Protein AF-A0A5R2N3M7-F1 (afdb_monomer_lite)

Sequence (168 aa):
PLAHADWAPDVARQVTGTYDGNRLTLKDVRAFEWRSDTDFTERWTTRTYDLSSIQTVDLFMSYWSGTKIAHVIMSFGFAGGDYLAWSIEVRRRRGGEFSPIADLFKSNPLVIIAADERDVVGVRSNVRGEDVQIYRLKASPDAARTLLLEYLSDANALSAAPTFYNSI

Secondary structure (DSSP, 8-state):
-GGGS-B-GGGS---EEEEETTEEEEEEEE--EESSSS-EE--EEEEEEEGGGEEEEEEEEEESSSTT-EEEEEEEEETTS-EEEEEEEE-PBTTPPP-HHHHHSS-PBEEEEEEEHHHHTHIIIIIS--EEEEEEE---HHHHHHHHHHHHHHHHHHHHS--B----

Structure (mmCIF, N/CA/C/O backbone):
data_AF-A0A5R2N3M7-F1
#
_entry.id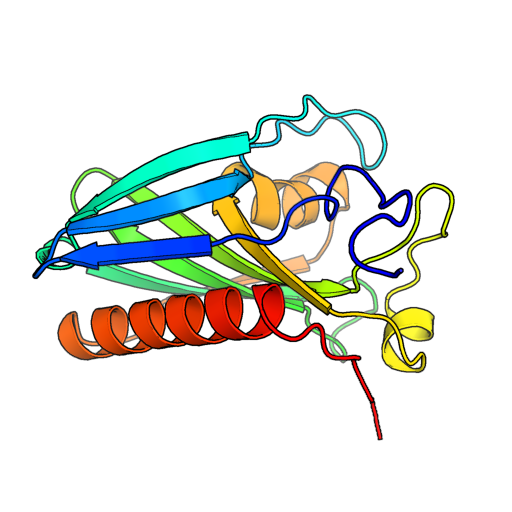   AF-A0A5R2N3M7-F1
#
loop_
_atom_site.group_PDB
_atom_site.id
_atom_site.type_symbol
_atom_site.label_atom_id
_atom_site.label_alt_id
_atom_site.label_comp_id
_atom_site.label_asym_id
_atom_site.label_entity_id
_atom_site.label_seq_id
_atom_site.pdbx_PDB_ins_code
_atom_site.Cartn_x
_atom_site.Cartn_y
_atom_site.Cartn_z
_atom_site.occupancy
_atom_site.B_iso_or_equiv
_atom_site.auth_seq_id
_atom_site.auth_comp_id
_atom_site.auth_asym_id
_atom_site.auth_atom_id
_atom_site.pdbx_PDB_model_num
ATOM 1 N N . PRO A 1 1 ? 7.543 15.360 -18.114 1.00 54.28 1 PRO A N 1
ATOM 2 C CA . PRO A 1 1 ? 7.227 15.418 -16.661 1.00 54.28 1 PRO A CA 1
ATOM 3 C C . PRO A 1 1 ? 7.266 14.012 -16.047 1.00 54.28 1 PRO A C 1
ATOM 5 O O . PRO A 1 1 ? 6.819 13.084 -16.714 1.00 54.28 1 PRO A O 1
ATOM 8 N N . LEU A 1 2 ? 7.787 13.836 -14.823 1.00 61.72 2 LEU A N 1
ATOM 9 C CA . LEU A 1 2 ? 7.861 12.516 -14.160 1.00 61.72 2 LEU A CA 1
ATOM 10 C C . LEU A 1 2 ? 6.481 11.851 -14.007 1.00 61.72 2 LEU A C 1
ATOM 12 O O . LEU A 1 2 ? 6.374 10.634 -14.107 1.00 61.72 2 LEU A O 1
ATOM 16 N N . ALA A 1 3 ? 5.415 12.645 -13.887 1.00 60.78 3 ALA A N 1
ATOM 17 C CA . ALA A 1 3 ? 4.034 12.159 -13.860 1.00 60.78 3 ALA A CA 1
ATOM 18 C C . ALA A 1 3 ? 3.621 11.332 -15.102 1.00 60.78 3 ALA A C 1
ATOM 20 O O . ALA A 1 3 ? 2.670 10.563 -15.023 1.00 60.78 3 ALA A O 1
ATOM 21 N N . HIS A 1 4 ? 4.341 11.459 -16.225 1.00 65.00 4 HIS A N 1
ATOM 22 C CA . HIS A 1 4 ? 4.057 10.767 -17.492 1.00 65.00 4 HIS A CA 1
ATOM 23 C C . HIS A 1 4 ? 5.249 9.950 -18.012 1.00 65.00 4 HIS A C 1
ATOM 25 O O . HIS A 1 4 ? 5.334 9.682 -19.209 1.00 65.00 4 HIS A O 1
ATOM 31 N N . ALA A 1 5 ? 6.219 9.616 -17.155 1.00 75.75 5 ALA A N 1
ATOM 32 C CA . ALA A 1 5 ? 7.301 8.731 -17.569 1.00 75.75 5 ALA A CA 1
ATOM 33 C C . ALA A 1 5 ? 6.770 7.307 -17.809 1.00 75.75 5 ALA A C 1
ATOM 35 O O . ALA A 1 5 ? 5.792 6.886 -17.192 1.00 75.75 5 ALA A O 1
ATOM 36 N N . ASP A 1 6 ? 7.431 6.564 -18.699 1.00 87.50 6 ASP A N 1
ATOM 37 C CA . ASP A 1 6 ? 7.139 5.147 -18.912 1.00 87.50 6 ASP A CA 1
ATOM 38 C C . ASP A 1 6 ? 7.698 4.342 -17.733 1.00 87.50 6 ASP A C 1
ATOM 40 O O . ASP A 1 6 ? 8.881 4.002 -17.685 1.00 87.50 6 ASP A O 1
ATOM 44 N N . TRP A 1 7 ? 6.865 4.154 -16.713 1.00 90.69 7 TRP A N 1
ATOM 45 C CA . TRP A 1 7 ? 7.200 3.431 -15.490 1.00 90.69 7 TRP A CA 1
ATOM 46 C C . TRP A 1 7 ? 7.122 1.916 -15.696 1.00 90.69 7 TRP A C 1
ATOM 48 O O . TRP A 1 7 ? 6.346 1.425 -16.521 1.00 90.69 7 TRP A O 1
ATOM 58 N N . ALA A 1 8 ? 7.915 1.160 -14.932 1.00 91.56 8 ALA A N 1
ATOM 59 C CA . ALA A 1 8 ? 7.771 -0.291 -14.909 1.00 91.56 8 ALA A CA 1
ATOM 60 C C . ALA A 1 8 ? 6.373 -0.673 -14.377 1.00 91.56 8 ALA A C 1
ATOM 62 O O . ALA A 1 8 ? 5.877 0.004 -13.470 1.00 91.56 8 ALA A O 1
ATOM 63 N N . PRO A 1 9 ? 5.717 -1.714 -14.930 1.00 93.69 9 PRO A N 1
ATOM 64 C CA . PRO A 1 9 ? 4.300 -1.977 -14.661 1.00 93.69 9 PRO A CA 1
ATOM 65 C C . PRO A 1 9 ? 3.953 -2.150 -13.179 1.00 93.69 9 PRO A C 1
ATOM 67 O O . PRO A 1 9 ? 2.929 -1.657 -12.727 1.00 93.69 9 PRO A O 1
ATOM 70 N N . ASP A 1 10 ? 4.827 -2.786 -12.406 1.00 92.75 10 ASP A N 1
ATOM 71 C CA . ASP A 1 10 ? 4.673 -3.093 -10.979 1.00 92.75 10 ASP A CA 1
ATOM 72 C C . ASP A 1 10 ? 4.749 -1.873 -10.050 1.00 92.75 10 ASP A C 1
ATOM 74 O O . ASP A 1 10 ? 4.290 -1.937 -8.908 1.00 92.75 10 ASP A O 1
ATOM 78 N N . VAL A 1 11 ? 5.278 -0.755 -10.548 1.00 93.38 11 VAL A N 1
ATOM 79 C CA . VAL A 1 11 ? 5.384 0.536 -9.847 1.00 93.38 11 VAL A CA 1
ATOM 80 C C . VAL A 1 11 ? 4.783 1.684 -10.671 1.00 93.38 11 VAL A C 1
ATOM 82 O O . VAL A 1 11 ? 5.079 2.865 -10.462 1.00 93.38 11 VAL A O 1
ATOM 85 N N . ALA A 1 12 ? 3.938 1.352 -11.651 1.00 93.62 12 ALA A N 1
ATOM 86 C CA . ALA A 1 12 ? 3.425 2.328 -12.604 1.00 93.62 12 ALA A CA 1
ATOM 87 C C . ALA A 1 12 ? 2.419 3.295 -11.980 1.00 93.62 12 ALA A C 1
ATOM 89 O O . ALA A 1 12 ? 2.331 4.447 -12.417 1.00 93.62 12 ALA A O 1
ATOM 90 N N . ARG A 1 13 ? 1.687 2.857 -10.950 1.00 95.00 13 ARG A N 1
ATOM 91 C CA . ARG A 1 13 ? 0.594 3.617 -10.341 1.00 95.00 13 ARG A CA 1
ATOM 92 C C . ARG A 1 13 ? 0.870 3.915 -8.875 1.00 95.00 13 ARG A C 1
ATOM 94 O O . ARG A 1 13 ? 1.311 3.050 -8.130 1.00 95.00 13 ARG A O 1
ATOM 101 N N . GLN A 1 14 ? 0.608 5.162 -8.501 1.00 95.19 14 GLN A N 1
ATOM 102 C CA . GLN A 1 14 ? 0.647 5.646 -7.128 1.00 95.19 14 GLN A CA 1
ATOM 103 C C . GLN A 1 14 ? -0.739 5.437 -6.522 1.00 95.19 14 GLN A C 1
ATOM 105 O O . GLN A 1 14 ? -1.717 5.917 -7.097 1.00 95.19 14 GLN A O 1
ATOM 110 N N . VAL A 1 15 ? -0.831 4.753 -5.379 1.00 98.06 15 VAL A N 1
ATOM 111 C CA . VAL A 1 15 ? -2.115 4.632 -4.677 1.00 98.06 15 VAL A CA 1
ATOM 112 C C . VAL A 1 15 ? -2.589 6.018 -4.237 1.00 98.06 15 VAL A C 1
ATOM 114 O O . VAL A 1 15 ? -1.795 6.848 -3.788 1.00 98.06 15 VAL A O 1
ATOM 117 N N . THR A 1 16 ? -3.890 6.263 -4.364 1.00 98.31 16 THR A N 1
ATOM 118 C CA . THR A 1 16 ? -4.570 7.435 -3.797 1.00 98.31 16 THR A CA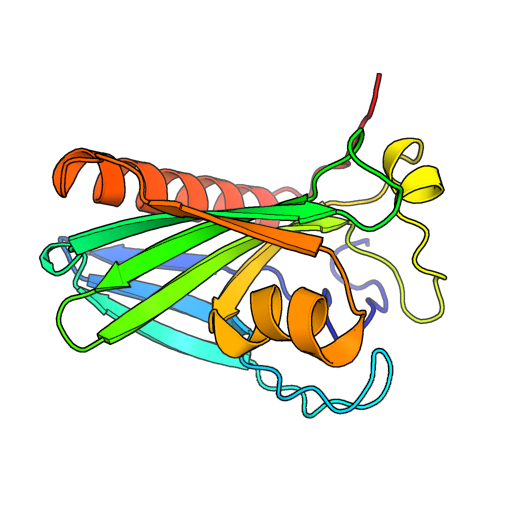 1
ATOM 119 C C . THR A 1 16 ? -5.871 7.000 -3.146 1.00 98.31 16 THR A C 1
ATOM 121 O O . THR A 1 16 ? -6.371 5.902 -3.400 1.00 98.31 16 THR A O 1
ATOM 124 N N . GLY A 1 17 ? -6.463 7.847 -2.316 1.00 98.25 17 GLY A N 1
ATOM 125 C CA . GLY A 1 17 ? -7.744 7.510 -1.718 1.00 98.25 17 GLY A CA 1
ATOM 126 C C . GLY A 1 17 ? -8.376 8.627 -0.916 1.00 98.25 17 GLY A C 1
ATOM 127 O O . GLY A 1 17 ? -7.830 9.718 -0.765 1.00 98.25 17 GLY A O 1
ATOM 128 N N . THR A 1 18 ? -9.544 8.323 -0.376 1.00 98.50 18 THR A N 1
ATOM 129 C CA . THR A 1 18 ? -10.285 9.187 0.539 1.00 98.50 18 THR A CA 1
ATOM 130 C C . THR A 1 18 ? -10.840 8.350 1.676 1.00 98.50 18 THR A C 1
ATOM 132 O O . THR A 1 18 ? -10.993 7.134 1.554 1.00 98.50 18 THR A O 1
ATOM 135 N N . TYR A 1 19 ? -11.174 8.997 2.785 1.00 98.00 19 TYR A N 1
ATOM 136 C CA . TYR A 1 19 ? -11.954 8.364 3.833 1.00 98.00 19 TYR A CA 1
ATOM 137 C C . TYR A 1 19 ? -13.076 9.295 4.287 1.00 98.00 19 TYR A C 1
ATOM 139 O O . TYR A 1 19 ? -12.915 10.514 4.285 1.00 98.00 19 TYR A O 1
ATOM 147 N N . ASP A 1 20 ? -14.209 8.703 4.649 1.00 97.38 20 ASP A N 1
ATOM 148 C CA . ASP A 1 20 ? -15.345 9.386 5.267 1.00 97.38 20 ASP A CA 1
ATOM 149 C C . ASP A 1 20 ? -15.787 8.579 6.493 1.00 97.38 20 ASP A C 1
ATOM 151 O O . ASP A 1 20 ? -16.204 7.420 6.386 1.00 97.38 20 ASP A O 1
ATOM 155 N N . GLY A 1 21 ? -15.585 9.150 7.682 1.00 96.06 21 GLY A N 1
ATOM 156 C CA . GLY A 1 21 ? -15.736 8.444 8.952 1.00 96.06 21 GLY A CA 1
ATOM 157 C C . GLY A 1 21 ? -14.849 7.195 9.030 1.00 96.06 21 GLY A C 1
ATOM 158 O O . GLY A 1 21 ? -13.624 7.288 9.140 1.00 96.06 21 GLY A O 1
ATOM 159 N N . ASN A 1 22 ? -15.476 6.017 8.987 1.00 96.94 22 ASN A N 1
ATOM 160 C CA . ASN A 1 22 ? -14.784 4.723 9.000 1.00 96.94 22 ASN A CA 1
ATOM 161 C C . ASN A 1 22 ? -14.639 4.095 7.608 1.00 96.94 22 ASN A C 1
ATOM 163 O O . ASN A 1 22 ? -14.042 3.034 7.485 1.00 96.94 22 ASN A O 1
ATOM 167 N N . ARG A 1 23 ? -15.159 4.712 6.546 1.00 98.38 23 ARG A N 1
ATOM 168 C CA . ARG A 1 23 ? -15.102 4.145 5.198 1.00 98.38 23 ARG A CA 1
ATOM 169 C C . ARG A 1 23 ? -13.877 4.670 4.457 1.00 98.38 23 ARG A C 1
ATOM 171 O O . ARG A 1 23 ? -13.904 5.789 3.954 1.00 98.38 23 ARG A O 1
ATOM 178 N N . LEU A 1 24 ? -12.832 3.855 4.349 1.00 98.62 24 LEU A N 1
ATOM 179 C CA . LEU A 1 24 ? -11.646 4.127 3.534 1.00 98.62 24 LEU A CA 1
ATOM 180 C C . LEU A 1 24 ? -11.875 3.618 2.110 1.00 98.62 24 LEU A C 1
ATOM 182 O O . LEU A 1 24 ? -12.204 2.452 1.941 1.00 98.62 24 LEU A O 1
ATOM 186 N N . THR A 1 25 ? -11.669 4.442 1.084 1.00 98.75 25 THR A N 1
ATOM 187 C CA . THR A 1 25 ? -11.691 4.012 -0.323 1.00 98.75 25 THR A CA 1
ATOM 188 C C . THR A 1 25 ? -10.369 4.340 -0.998 1.00 98.75 25 THR A C 1
ATOM 190 O O . THR A 1 25 ? -9.969 5.500 -1.065 1.00 98.75 25 THR A O 1
ATOM 193 N N . LEU A 1 26 ? -9.714 3.312 -1.528 1.00 98.81 26 LEU A N 1
ATOM 194 C CA . LEU A 1 26 ? -8.434 3.400 -2.221 1.00 98.81 26 LEU A CA 1
ATOM 195 C C . LEU A 1 26 ? -8.616 3.126 -3.711 1.00 98.81 26 LEU A C 1
ATOM 197 O O . LEU A 1 26 ? -9.379 2.241 -4.104 1.00 98.81 26 LEU A O 1
ATOM 201 N N . LYS A 1 27 ? -7.885 3.865 -4.539 1.00 98.69 27 LYS A N 1
ATOM 202 C CA . LYS A 1 27 ? -7.733 3.653 -5.978 1.00 98.69 27 LYS A CA 1
ATOM 203 C C . LYS A 1 27 ? -6.318 3.181 -6.269 1.00 98.69 27 LYS A C 1
ATOM 205 O O . LYS A 1 27 ? -5.385 3.564 -5.573 1.00 98.69 27 LYS A O 1
ATOM 210 N N . ASP A 1 28 ? -6.196 2.368 -7.314 1.00 98.38 28 ASP A N 1
ATOM 211 C CA . ASP A 1 28 ? -4.931 1.763 -7.732 1.00 98.38 28 ASP A CA 1
ATOM 212 C C . ASP A 1 28 ? -4.305 0.877 -6.640 1.00 98.38 28 ASP A C 1
ATOM 214 O O . ASP A 1 28 ? -3.096 0.874 -6.429 1.00 98.38 28 ASP A O 1
ATOM 218 N N . VAL A 1 29 ? -5.140 0.073 -5.971 1.00 98.69 29 VAL A N 1
ATOM 219 C CA . VAL A 1 29 ? -4.670 -1.028 -5.120 1.00 98.69 29 VAL A CA 1
ATOM 220 C C . VAL A 1 29 ? -4.170 -2.157 -6.017 1.00 98.69 29 VAL A C 1
ATOM 222 O O . VAL A 1 29 ? -4.935 -2.676 -6.844 1.00 98.69 29 VAL A O 1
ATOM 225 N N . ARG A 1 30 ? -2.899 -2.527 -5.857 1.00 98.56 30 ARG A N 1
ATOM 226 C CA . ARG A 1 30 ? -2.228 -3.563 -6.646 1.00 98.56 30 ARG A CA 1
ATOM 227 C C . ARG A 1 30 ? -2.683 -4.959 -6.215 1.00 98.56 30 ARG A C 1
ATOM 229 O O . ARG A 1 30 ? -2.794 -5.255 -5.030 1.00 98.56 30 ARG A O 1
ATOM 236 N N . ALA A 1 31 ? -3.006 -5.802 -7.182 1.00 98.00 31 ALA A N 1
ATOM 237 C CA . ALA A 1 31 ? -3.471 -7.167 -6.949 1.00 98.00 31 ALA A CA 1
ATOM 238 C C . ALA A 1 31 ? -2.869 -8.120 -7.988 1.00 98.00 31 ALA A C 1
ATOM 240 O O . ALA A 1 31 ? -3.587 -8.873 -8.649 1.00 98.00 31 ALA A O 1
ATOM 241 N N . PHE A 1 32 ? -1.561 -7.995 -8.216 1.00 97.94 32 PHE A N 1
ATOM 242 C CA . PHE A 1 32 ? -0.869 -8.719 -9.276 1.00 97.94 32 PHE A CA 1
ATOM 243 C C . PHE A 1 32 ? -0.739 -10.200 -8.929 1.00 97.94 32 PHE A C 1
ATOM 245 O O . PHE A 1 32 ? -0.484 -10.578 -7.787 1.00 97.94 32 PHE A O 1
ATOM 252 N N . GLU A 1 33 ? -0.879 -11.039 -9.950 1.00 97.81 33 GLU A N 1
ATOM 253 C CA . GLU A 1 33 ? -0.658 -12.480 -9.846 1.00 97.81 33 GLU A CA 1
ATOM 254 C C . GLU A 1 33 ? 0.670 -12.820 -10.520 1.00 97.81 33 GLU A C 1
ATOM 256 O O . GLU A 1 33 ? 0.794 -12.719 -11.743 1.00 97.81 33 GLU A O 1
ATOM 261 N N . TRP A 1 34 ? 1.661 -13.201 -9.718 1.00 97.19 34 TRP A N 1
ATOM 262 C CA . TRP A 1 34 ? 3.037 -13.398 -10.165 1.00 97.19 34 TRP A CA 1
ATOM 263 C C . TRP A 1 34 ? 3.323 -14.851 -10.550 1.00 97.19 34 TRP A C 1
ATOM 265 O O . TRP A 1 34 ? 2.934 -15.781 -9.842 1.00 97.19 34 TRP A O 1
ATOM 275 N N . ARG A 1 35 ? 4.040 -15.039 -11.662 1.00 96.62 35 ARG A N 1
ATOM 276 C CA . ARG A 1 35 ? 4.609 -16.326 -12.105 1.00 96.62 35 ARG A CA 1
ATOM 277 C C . ARG A 1 35 ? 6.138 -16.273 -12.145 1.00 96.62 35 ARG A C 1
ATOM 279 O O . ARG A 1 35 ? 6.790 -17.269 -11.856 1.00 96.62 35 ARG A O 1
ATOM 286 N N . SER A 1 36 ? 6.700 -15.106 -12.456 1.00 94.00 36 SER A N 1
ATOM 287 C CA . SER A 1 36 ? 8.115 -14.753 -12.300 1.00 94.00 36 SER A CA 1
ATOM 288 C C . SER A 1 36 ? 8.248 -13.240 -12.068 1.00 94.00 36 SER A C 1
ATOM 290 O O . SER A 1 36 ? 7.253 -12.524 -12.129 1.00 94.00 36 SER A O 1
ATOM 292 N N . ASP A 1 37 ? 9.463 -12.724 -11.861 1.00 87.44 37 ASP A N 1
ATOM 293 C CA . ASP A 1 37 ? 9.703 -11.273 -11.739 1.00 87.44 37 ASP A CA 1
ATOM 294 C C . ASP A 1 37 ? 9.307 -10.457 -12.979 1.00 87.44 37 ASP A C 1
ATOM 296 O O . ASP A 1 37 ? 9.149 -9.236 -12.911 1.00 87.44 37 ASP A O 1
ATOM 300 N N . THR A 1 38 ? 9.167 -11.119 -14.126 1.00 89.75 38 THR A N 1
ATOM 301 C CA . THR A 1 38 ? 8.873 -10.483 -15.415 1.00 89.75 38 THR A CA 1
ATOM 302 C C . THR A 1 38 ? 7.603 -11.009 -16.077 1.00 89.75 38 THR A C 1
ATOM 304 O O . THR A 1 38 ? 7.161 -10.421 -17.062 1.00 89.75 38 THR A O 1
ATOM 307 N N . ASP A 1 39 ? 6.990 -12.063 -15.533 1.00 95.19 39 ASP A N 1
ATOM 308 C CA . ASP A 1 39 ? 5.717 -12.621 -15.984 1.00 95.19 39 ASP A CA 1
ATOM 309 C C . ASP A 1 39 ? 4.684 -12.584 -14.852 1.00 95.19 39 ASP A C 1
ATOM 311 O O . ASP A 1 39 ? 4.764 -13.316 -13.861 1.00 95.19 39 ASP A O 1
ATOM 315 N N . PHE A 1 40 ? 3.692 -11.715 -15.013 1.00 97.00 40 PHE A N 1
ATOM 316 C CA . PHE A 1 40 ? 2.621 -11.505 -14.050 1.00 97.00 40 PHE A CA 1
ATOM 317 C C . PHE A 1 40 ? 1.365 -10.980 -14.741 1.00 97.00 40 PHE A C 1
ATOM 319 O O . PHE A 1 40 ? 1.407 -10.413 -15.833 1.00 97.00 40 PHE A O 1
ATOM 326 N N . THR A 1 41 ? 0.215 -11.193 -14.111 1.00 98.06 41 THR A N 1
ATOM 327 C CA . THR A 1 41 ? -1.042 -10.572 -14.532 1.00 98.06 41 THR A CA 1
ATOM 328 C C . THR A 1 41 ? -1.201 -9.253 -13.789 1.00 98.06 41 THR A C 1
ATOM 330 O O . THR A 1 41 ? -1.416 -9.246 -12.578 1.00 98.06 41 THR A O 1
ATOM 333 N N . GLU A 1 42 ? -1.106 -8.138 -14.511 1.00 97.25 42 GLU A N 1
ATOM 334 C CA . GLU A 1 42 ? -1.357 -6.808 -13.954 1.00 97.25 42 GLU A CA 1
ATOM 335 C C . GLU A 1 42 ? -2.840 -6.645 -13.585 1.00 97.25 42 GLU A C 1
ATOM 337 O O . GLU A 1 42 ? -3.739 -6.856 -14.404 1.00 97.25 42 GLU A O 1
ATOM 342 N N . ARG A 1 43 ? -3.100 -6.237 -12.340 1.00 97.81 43 ARG A N 1
ATOM 343 C CA . ARG A 1 43 ? -4.438 -5.905 -11.850 1.00 97.81 43 ARG A CA 1
ATOM 344 C C . ARG A 1 43 ? -4.361 -4.755 -10.852 1.00 97.81 43 ARG A C 1
ATOM 346 O O . ARG A 1 43 ? -3.727 -4.865 -9.806 1.00 97.81 43 ARG A O 1
ATOM 353 N N . TRP A 1 44 ? -5.059 -3.672 -11.173 1.00 97.94 44 TRP A N 1
ATOM 354 C CA . TRP A 1 44 ? -5.228 -2.504 -10.313 1.00 97.94 44 TRP A CA 1
ATOM 355 C C . TRP A 1 44 ? -6.704 -2.339 -9.997 1.00 97.94 44 TRP A C 1
ATOM 357 O O . TRP A 1 44 ? -7.541 -2.379 -10.900 1.00 97.94 44 TRP A O 1
ATOM 367 N N . THR A 1 45 ? -7.033 -2.180 -8.722 1.00 97.75 45 THR A N 1
ATOM 368 C CA . THR A 1 45 ? -8.419 -2.206 -8.248 1.00 97.75 45 THR A CA 1
ATOM 369 C C . THR A 1 45 ? -8.744 -0.990 -7.396 1.00 97.75 45 THR A C 1
ATOM 371 O O . THR A 1 45 ? -7.876 -0.412 -6.743 1.00 97.75 45 THR A O 1
ATOM 374 N N . THR A 1 46 ? -10.015 -0.595 -7.401 1.00 98.44 46 THR A N 1
ATOM 375 C CA . THR A 1 46 ? -10.568 0.300 -6.384 1.00 98.44 46 THR A CA 1
ATOM 376 C C . THR A 1 46 ? -11.192 -0.557 -5.297 1.00 98.44 46 THR A C 1
ATOM 378 O O . THR A 1 46 ? -11.958 -1.470 -5.605 1.00 98.44 46 THR A O 1
ATOM 381 N N . ARG A 1 47 ? -10.859 -0.283 -4.036 1.00 97.75 47 ARG A N 1
ATOM 382 C CA . ARG A 1 47 ? -11.329 -1.066 -2.889 1.00 97.75 47 ARG A CA 1
ATOM 383 C C . ARG A 1 47 ? -11.787 -0.164 -1.763 1.00 97.75 47 ARG A C 1
ATOM 385 O O . ARG A 1 47 ? -11.249 0.928 -1.586 1.00 97.75 47 ARG A O 1
ATOM 392 N N . THR A 1 48 ? -12.754 -0.646 -0.996 1.00 98.12 48 THR A N 1
ATOM 393 C CA . THR A 1 48 ? -13.288 0.052 0.168 1.00 98.12 48 THR A CA 1
ATOM 394 C C . THR A 1 48 ? -13.152 -0.835 1.396 1.00 98.12 48 THR A C 1
ATOM 396 O O . THR A 1 48 ? -13.524 -2.002 1.347 1.00 98.12 48 THR A O 1
ATOM 399 N N . TYR A 1 49 ? -12.655 -0.259 2.485 1.00 98.06 49 TYR A N 1
ATOM 400 C CA . TYR A 1 49 ? -12.417 -0.924 3.759 1.00 98.06 49 TYR A CA 1
ATOM 401 C C . TYR A 1 49 ? -13.156 -0.193 4.881 1.00 98.06 49 TYR A C 1
ATOM 403 O O . TYR A 1 49 ? -13.266 1.038 4.863 1.00 98.06 49 TYR A O 1
ATOM 411 N N . ASP A 1 50 ? -13.641 -0.945 5.866 1.00 97.81 50 ASP A N 1
ATOM 412 C CA . ASP A 1 50 ? -14.163 -0.387 7.112 1.00 97.81 50 ASP A CA 1
ATOM 413 C C . ASP A 1 50 ? -13.036 -0.309 8.150 1.00 97.81 50 ASP A C 1
ATOM 415 O O . ASP A 1 50 ? -12.591 -1.319 8.691 1.00 97.81 50 ASP A O 1
ATOM 419 N N . LEU A 1 51 ? -12.580 0.903 8.449 1.00 98.25 51 LEU A N 1
ATOM 420 C CA . LEU A 1 51 ? -11.521 1.190 9.414 1.00 98.25 51 LEU A CA 1
ATOM 421 C C . LEU A 1 51 ? -11.853 0.719 10.835 1.00 98.25 51 LEU A C 1
ATOM 423 O O . LEU A 1 51 ? -10.936 0.464 11.609 1.00 98.25 51 LEU A O 1
ATOM 427 N N . SER A 1 52 ? -13.136 0.595 11.191 1.00 97.50 52 SER A N 1
ATOM 428 C CA . SER A 1 52 ? -13.533 0.064 12.503 1.00 97.50 52 SER A CA 1
ATOM 429 C C . SER A 1 52 ? -13.348 -1.448 12.619 1.00 97.50 52 SER A C 1
ATOM 431 O O . SER A 1 52 ? -13.360 -1.990 13.721 1.00 97.50 52 SER A O 1
ATOM 433 N N . SER A 1 53 ? -13.136 -2.123 11.487 1.00 97.75 53 SER A N 1
ATOM 434 C CA . SER A 1 53 ? -12.913 -3.562 11.427 1.00 97.75 53 SER A CA 1
ATOM 435 C C . SER A 1 53 ? -11.434 -3.955 11.445 1.00 97.75 53 SER A C 1
ATOM 437 O O . SER A 1 53 ? -11.140 -5.140 11.348 1.00 97.75 53 SER A O 1
ATOM 439 N N . ILE A 1 54 ? -10.495 -3.011 11.586 1.00 98.06 54 ILE A N 1
ATOM 440 C CA . ILE A 1 54 ? -9.062 -3.331 11.698 1.00 98.06 54 ILE A CA 1
ATOM 441 C C . ILE A 1 54 ? -8.806 -4.129 12.982 1.00 98.06 54 ILE A C 1
ATOM 443 O O . ILE A 1 54 ? -9.209 -3.723 14.072 1.00 98.06 54 ILE A O 1
ATOM 447 N N . GLN A 1 55 ? -8.108 -5.256 12.852 1.00 97.19 55 GLN A N 1
ATOM 448 C CA . GLN A 1 55 ? -7.812 -6.176 13.953 1.00 97.19 55 GLN A CA 1
ATOM 449 C C . GLN A 1 55 ? -6.317 -6.359 14.193 1.00 97.19 55 GLN A C 1
ATOM 451 O O . GLN A 1 55 ? -5.902 -6.490 15.344 1.00 97.19 55 GLN A O 1
ATOM 456 N N . THR A 1 56 ? -5.511 -6.387 13.131 1.00 97.94 56 THR A N 1
ATOM 457 C CA . THR A 1 56 ? -4.080 -6.687 13.234 1.00 97.94 56 THR A CA 1
ATOM 458 C C . THR A 1 56 ? -3.243 -5.736 12.402 1.00 97.94 56 THR A C 1
ATOM 460 O O . THR A 1 56 ? -3.702 -5.155 11.418 1.00 97.94 56 THR A O 1
ATOM 463 N N . VAL A 1 57 ? -1.986 -5.605 12.816 1.00 98.38 57 VAL A N 1
ATOM 464 C CA . VAL A 1 57 ? -0.936 -4.970 12.034 1.00 98.38 57 VAL A CA 1
ATOM 465 C C . VAL A 1 57 ? 0.257 -5.909 12.035 1.00 98.38 57 VAL A C 1
ATOM 467 O O . VAL A 1 57 ? 0.752 -6.282 13.101 1.00 98.38 57 VAL A O 1
ATOM 470 N N . ASP A 1 58 ? 0.712 -6.273 10.848 1.00 98.25 58 ASP A N 1
ATOM 471 C CA . ASP A 1 58 ? 1.837 -7.169 10.642 1.00 98.25 58 ASP A CA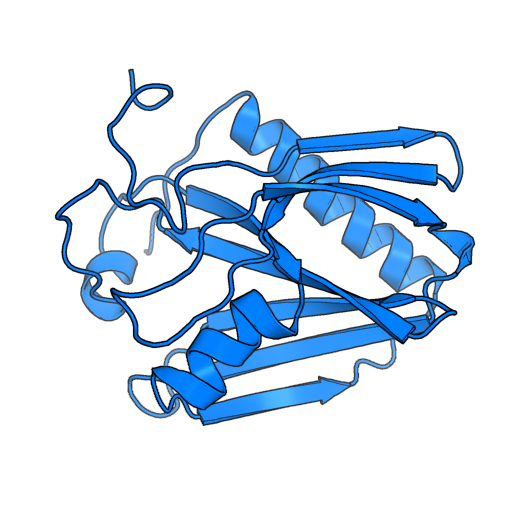 1
ATOM 472 C C . ASP A 1 58 ? 2.953 -6.425 9.909 1.00 98.25 58 ASP A C 1
ATOM 474 O O . ASP A 1 58 ? 2.736 -5.775 8.887 1.00 98.25 58 ASP A O 1
ATOM 478 N N . LEU A 1 59 ? 4.164 -6.515 10.450 1.00 97.44 59 LEU A N 1
ATOM 479 C CA . LEU A 1 59 ? 5.371 -5.983 9.839 1.00 97.44 59 LEU A CA 1
ATOM 480 C C . LEU A 1 59 ? 6.098 -7.120 9.129 1.00 97.44 59 LEU A C 1
ATOM 482 O O . LEU A 1 59 ? 6.547 -8.065 9.778 1.00 97.44 59 LEU A O 1
ATOM 486 N N . PHE A 1 60 ? 6.263 -7.008 7.818 1.00 96.69 60 PHE A N 1
ATOM 487 C CA . PHE A 1 60 ? 7.115 -7.902 7.050 1.00 96.69 60 PHE A CA 1
ATOM 488 C C . PHE A 1 60 ? 8.476 -7.255 6.818 1.00 96.69 60 PHE A C 1
ATOM 490 O O . PHE A 1 60 ? 8.569 -6.092 6.419 1.00 96.69 60 PHE A O 1
ATOM 497 N N . MET A 1 61 ? 9.530 -8.031 7.047 1.00 93.88 61 MET A N 1
ATOM 498 C CA . MET A 1 61 ? 10.906 -7.683 6.716 1.00 93.88 61 MET A CA 1
ATOM 499 C C . MET A 1 61 ? 11.410 -8.670 5.673 1.00 93.88 61 MET A C 1
ATOM 501 O O . MET A 1 61 ? 11.519 -9.861 5.958 1.00 93.88 61 MET A O 1
ATOM 505 N N . SER A 1 62 ? 11.686 -8.170 4.472 1.00 90.75 62 SER A N 1
ATOM 506 C CA . SER A 1 62 ? 12.180 -8.975 3.358 1.00 90.75 62 SER A CA 1
ATOM 507 C C . SER A 1 62 ? 13.667 -8.747 3.136 1.00 90.75 62 SER A C 1
ATOM 509 O O . SER A 1 62 ? 14.083 -7.598 2.980 1.00 90.75 62 SER A O 1
ATOM 511 N N . TYR A 1 63 ? 14.462 -9.813 3.108 1.00 88.19 63 TYR A N 1
ATOM 512 C CA . TYR A 1 63 ? 15.916 -9.759 2.959 1.00 88.19 63 TYR A CA 1
ATOM 513 C C . TYR A 1 63 ? 16.362 -10.448 1.662 1.00 88.19 63 TYR A C 1
ATOM 515 O O . TYR A 1 63 ? 16.120 -11.637 1.458 1.00 88.19 63 TYR A O 1
ATOM 523 N N . TRP A 1 64 ? 17.082 -9.715 0.805 1.00 76.44 64 TRP A N 1
ATOM 524 C CA . TRP A 1 64 ? 17.604 -10.214 -0.485 1.00 76.44 64 TRP A CA 1
ATOM 525 C C . TRP A 1 64 ? 19.136 -10.131 -0.612 1.00 76.44 64 TRP A C 1
ATOM 527 O O . TRP A 1 64 ? 19.707 -10.658 -1.561 1.00 76.44 64 TRP A O 1
ATOM 537 N N . SER A 1 65 ? 19.827 -9.450 0.310 1.00 68.88 65 SER A N 1
ATOM 538 C CA . SER A 1 65 ? 21.289 -9.261 0.275 1.00 68.88 65 SER A CA 1
ATOM 539 C C . SER A 1 65 ? 21.914 -9.504 1.654 1.00 68.88 65 SER A C 1
ATOM 541 O O . SER A 1 65 ? 22.666 -8.677 2.183 1.00 68.88 65 SER A O 1
ATOM 543 N N . GLY A 1 66 ? 21.576 -10.646 2.259 1.00 62.31 66 GLY A N 1
ATOM 544 C CA . GLY A 1 66 ? 21.914 -10.962 3.648 1.00 62.31 66 GLY A CA 1
ATOM 545 C C . GLY A 1 66 ? 21.083 -10.151 4.651 1.00 62.31 66 GLY A C 1
ATOM 546 O O . GLY A 1 66 ? 20.076 -9.551 4.297 1.00 62.31 66 GLY A O 1
ATOM 547 N N . THR A 1 67 ? 21.506 -10.106 5.915 1.00 59.56 67 THR A N 1
ATOM 548 C CA . THR A 1 67 ? 20.691 -9.578 7.032 1.00 59.56 67 THR A CA 1
ATOM 549 C C . THR A 1 67 ? 20.720 -8.055 7.214 1.00 59.56 67 THR A C 1
ATOM 551 O O . THR A 1 67 ? 20.118 -7.543 8.153 1.00 59.56 67 THR A O 1
ATOM 554 N N . LYS A 1 68 ? 21.454 -7.304 6.380 1.00 55.75 68 LYS A N 1
ATOM 555 C CA . LYS A 1 68 ? 21.757 -5.881 6.649 1.00 55.75 68 LYS A CA 1
ATOM 556 C C . LYS A 1 68 ? 20.794 -4.878 6.018 1.00 55.75 68 LYS A C 1
ATOM 558 O O . LYS A 1 68 ? 20.779 -3.730 6.446 1.00 55.75 68 LYS A O 1
ATOM 563 N N . ILE A 1 69 ? 20.033 -5.280 5.005 1.00 62.56 69 ILE A N 1
ATOM 564 C CA . ILE A 1 69 ? 19.075 -4.408 4.323 1.00 62.56 69 ILE A CA 1
ATOM 565 C C . ILE A 1 69 ? 17.760 -5.176 4.244 1.00 62.56 69 ILE A C 1
ATOM 567 O O . ILE A 1 69 ? 17.707 -6.231 3.614 1.00 62.56 69 ILE A O 1
ATOM 571 N N . ALA A 1 70 ? 16.737 -4.655 4.919 1.00 72.62 70 ALA A N 1
ATOM 572 C CA . ALA A 1 70 ? 15.397 -5.216 4.913 1.00 72.62 70 ALA A CA 1
ATOM 573 C C . ALA A 1 70 ? 14.437 -4.252 4.221 1.00 72.62 70 ALA A C 1
ATOM 575 O O . ALA A 1 70 ? 14.393 -3.066 4.550 1.00 72.62 70 ALA A O 1
ATOM 576 N N . HIS A 1 71 ? 13.644 -4.774 3.295 1.00 88.50 71 HIS A N 1
ATOM 577 C CA . HIS A 1 71 ? 12.533 -4.057 2.686 1.00 88.50 71 HIS A CA 1
ATOM 578 C C . HIS A 1 71 ? 11.321 -4.266 3.569 1.00 88.50 71 HIS A C 1
ATOM 580 O O . HIS A 1 71 ? 10.942 -5.404 3.859 1.00 88.50 71 HIS A O 1
ATOM 586 N N . VAL A 1 72 ? 10.752 -3.158 4.022 1.00 91.00 72 VAL A N 1
ATOM 587 C CA . VAL A 1 72 ? 9.697 -3.157 5.024 1.00 91.00 72 VAL A CA 1
ATOM 588 C C . VAL A 1 72 ? 8.338 -3.041 4.348 1.00 91.00 72 VAL A C 1
ATOM 590 O O . VAL A 1 72 ? 8.134 -2.173 3.502 1.00 91.00 72 VAL A O 1
ATOM 593 N N . ILE A 1 73 ? 7.402 -3.901 4.748 1.00 96.94 73 ILE A N 1
ATOM 594 C CA . ILE A 1 73 ? 6.005 -3.866 4.304 1.00 96.94 73 ILE A CA 1
ATOM 595 C C . ILE A 1 73 ? 5.118 -3.908 5.546 1.00 96.94 73 ILE A C 1
ATOM 597 O O . ILE A 1 73 ? 5.333 -4.731 6.436 1.00 96.94 73 ILE A O 1
ATOM 601 N N . MET A 1 74 ? 4.118 -3.033 5.602 1.00 98.06 74 MET A N 1
ATOM 602 C CA . MET A 1 7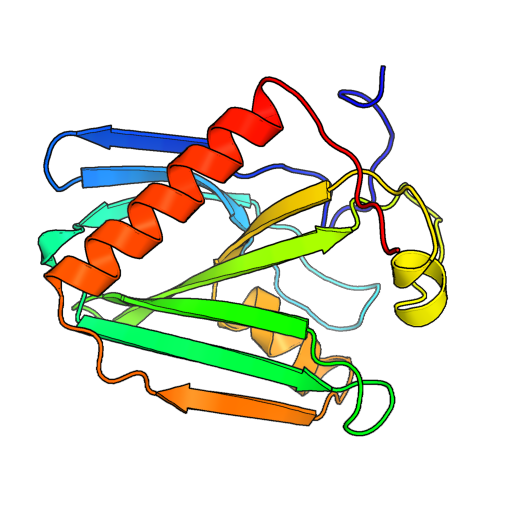4 ? 3.124 -3.014 6.675 1.00 98.06 74 MET A CA 1
ATOM 603 C C . MET A 1 74 ? 1.805 -3.587 6.167 1.00 98.06 74 MET A C 1
ATOM 605 O O . MET A 1 74 ? 1.281 -3.086 5.180 1.00 98.06 74 MET A O 1
ATOM 609 N N . SER A 1 75 ? 1.247 -4.600 6.822 1.00 98.56 75 SER A N 1
ATOM 610 C CA . SER A 1 75 ? -0.034 -5.208 6.450 1.00 98.56 75 SER A CA 1
ATOM 611 C C . SER A 1 75 ? -1.080 -4.983 7.532 1.00 98.56 75 SER A C 1
ATOM 613 O O . SER A 1 75 ? -0.815 -5.195 8.713 1.00 98.56 75 SER A O 1
ATOM 615 N N . PHE A 1 76 ? -2.267 -4.531 7.134 1.00 98.62 76 PHE A N 1
ATOM 616 C CA . PHE A 1 76 ? -3.398 -4.276 8.023 1.00 98.62 76 PHE A CA 1
ATOM 617 C C . PHE A 1 76 ? -4.462 -5.342 7.790 1.00 98.62 76 PHE A C 1
ATOM 619 O O . PHE A 1 76 ? -5.027 -5.418 6.697 1.00 98.62 76 PHE A O 1
ATOM 626 N N . GLY A 1 77 ? -4.728 -6.151 8.814 1.00 98.19 77 GLY A N 1
ATOM 627 C CA . GLY A 1 77 ? -5.755 -7.188 8.779 1.00 98.19 77 GLY A CA 1
ATOM 628 C C . GLY A 1 77 ? -7.104 -6.651 9.246 1.00 98.19 77 GLY A C 1
ATOM 629 O O . GLY A 1 77 ? -7.192 -6.005 10.295 1.00 98.19 77 GLY A O 1
ATOM 630 N N . PHE A 1 78 ? -8.157 -6.940 8.487 1.00 98.06 78 PHE A N 1
ATOM 631 C CA . PHE A 1 78 ? -9.535 -6.544 8.772 1.00 98.06 78 PHE A CA 1
ATOM 632 C C . PHE A 1 78 ? -10.392 -7.748 9.181 1.00 98.06 78 PHE A C 1
ATOM 634 O O . PHE A 1 78 ? -10.142 -8.894 8.791 1.00 98.06 78 PHE A O 1
ATOM 641 N N . ALA A 1 79 ? -11.457 -7.489 9.940 1.00 95.00 79 ALA A N 1
ATOM 642 C CA . ALA A 1 79 ? -12.470 -8.489 10.241 1.00 95.00 79 ALA A CA 1
ATOM 643 C C . ALA A 1 79 ? -13.101 -8.971 8.925 1.00 95.00 79 ALA A C 1
ATOM 645 O O . ALA A 1 79 ? -13.636 -8.175 8.159 1.00 95.00 79 ALA A O 1
ATOM 646 N N . GLY A 1 80 ? -13.022 -10.274 8.657 1.00 89.12 80 GLY A N 1
ATOM 647 C CA . GLY A 1 80 ? -13.395 -10.861 7.363 1.00 89.12 80 GLY A CA 1
ATOM 648 C C . GLY A 1 80 ? -12.229 -11.533 6.636 1.00 89.12 80 GLY A C 1
ATOM 649 O O . GLY A 1 80 ? -12.468 -12.320 5.725 1.00 89.12 80 GLY A O 1
ATOM 650 N N . GLY A 1 81 ? -10.991 -11.314 7.097 1.00 92.50 81 GLY A N 1
ATOM 651 C CA . GLY A 1 81 ? -9.798 -11.989 6.576 1.00 92.50 81 GLY A CA 1
ATOM 652 C C . GLY A 1 81 ? -9.125 -11.266 5.410 1.00 92.50 81 GLY A C 1
ATOM 653 O O . GLY A 1 81 ? -8.222 -11.833 4.797 1.00 92.50 81 GLY A O 1
ATOM 654 N N . ASP A 1 82 ? -9.542 -10.033 5.118 1.00 94.44 82 ASP A N 1
ATOM 655 C CA . ASP A 1 82 ? -8.859 -9.165 4.164 1.00 94.44 82 ASP A CA 1
ATOM 656 C C . ASP A 1 82 ? -7.596 -8.568 4.792 1.00 94.44 82 ASP A C 1
ATOM 658 O O . ASP A 1 82 ? -7.602 -8.143 5.950 1.00 94.44 82 ASP A O 1
ATOM 662 N N . TYR A 1 83 ? -6.528 -8.494 3.998 1.00 97.50 83 TYR A N 1
ATOM 663 C CA . TYR A 1 83 ? -5.251 -7.897 4.381 1.00 97.50 83 TYR A CA 1
ATOM 664 C C . TYR A 1 83 ? -4.831 -6.862 3.344 1.00 97.50 83 TYR A C 1
ATOM 666 O O . TYR A 1 83 ? -4.748 -7.159 2.150 1.00 97.50 83 TYR A O 1
ATOM 674 N N . LEU A 1 84 ? -4.559 -5.648 3.813 1.00 98.50 84 LEU A N 1
ATOM 675 C CA . LEU A 1 84 ? -4.085 -4.541 2.994 1.00 98.50 84 LEU A CA 1
ATOM 676 C C . LEU A 1 84 ? -2.621 -4.258 3.318 1.00 98.50 84 LEU A C 1
ATOM 678 O O . LEU A 1 84 ? -2.316 -3.694 4.369 1.00 98.50 84 LEU A O 1
ATOM 682 N N . ALA A 1 85 ? -1.731 -4.612 2.399 1.00 98.56 85 ALA A N 1
ATOM 683 C CA . ALA A 1 85 ? -0.301 -4.397 2.539 1.00 98.56 85 ALA A CA 1
ATOM 684 C C . ALA A 1 85 ? 0.131 -3.065 1.914 1.00 98.56 85 ALA A C 1
ATOM 686 O O . ALA A 1 85 ? -0.346 -2.685 0.848 1.00 98.56 85 ALA A O 1
ATOM 687 N N . TRP A 1 86 ? 1.058 -2.374 2.565 1.00 98.44 86 TRP A N 1
ATOM 688 C CA . TRP A 1 86 ? 1.627 -1.101 2.148 1.00 98.44 86 TRP A CA 1
ATOM 689 C C . TRP A 1 86 ? 3.136 -1.211 2.041 1.00 98.44 86 TRP A C 1
ATOM 691 O O . TRP A 1 86 ? 3.805 -1.694 2.956 1.00 98.44 86 TRP A O 1
ATOM 701 N N . SER A 1 87 ? 3.661 -0.739 0.919 1.00 95.69 87 SER A N 1
ATOM 702 C CA . SER A 1 87 ? 5.075 -0.792 0.592 1.00 95.69 87 SER A CA 1
ATOM 703 C C . SER A 1 87 ? 5.518 0.518 -0.045 1.00 95.69 87 SER A C 1
ATOM 705 O O . SER A 1 87 ? 4.866 1.014 -0.967 1.00 95.69 87 SER A O 1
ATOM 707 N N . ILE A 1 88 ? 6.624 1.079 0.437 1.00 92.25 88 ILE A N 1
ATOM 708 C CA . ILE A 1 88 ? 7.264 2.246 -0.174 1.00 92.25 88 ILE A CA 1
ATOM 709 C C . ILE A 1 88 ? 8.368 1.722 -1.078 1.00 92.25 88 ILE A C 1
ATOM 711 O O . ILE A 1 88 ? 9.287 1.054 -0.616 1.00 92.25 88 ILE A O 1
ATOM 715 N N . GLU A 1 89 ? 8.265 2.010 -2.366 1.00 89.56 89 GLU A N 1
ATOM 716 C CA . GLU A 1 89 ? 9.131 1.446 -3.390 1.00 89.56 89 GLU A CA 1
ATOM 717 C C . GLU A 1 89 ? 9.839 2.552 -4.165 1.00 89.56 89 GLU A C 1
ATOM 719 O O . GLU A 1 89 ? 9.365 3.686 -4.306 1.00 89.56 89 GLU A O 1
ATOM 724 N N . VAL A 1 90 ? 10.962 2.177 -4.761 1.00 86.50 90 VAL A N 1
ATOM 725 C CA . VAL A 1 90 ? 11.598 2.987 -5.788 1.00 86.50 90 VAL A CA 1
ATOM 726 C C . VAL A 1 90 ? 10.779 2.899 -7.078 1.00 86.50 90 VAL A C 1
ATOM 728 O O . VAL A 1 90 ? 10.546 1.823 -7.634 1.00 86.50 90 VAL A O 1
ATOM 731 N N . ARG A 1 91 ? 10.359 4.052 -7.599 1.00 87.94 91 ARG A N 1
ATOM 732 C CA . ARG A 1 91 ? 9.597 4.161 -8.843 1.00 87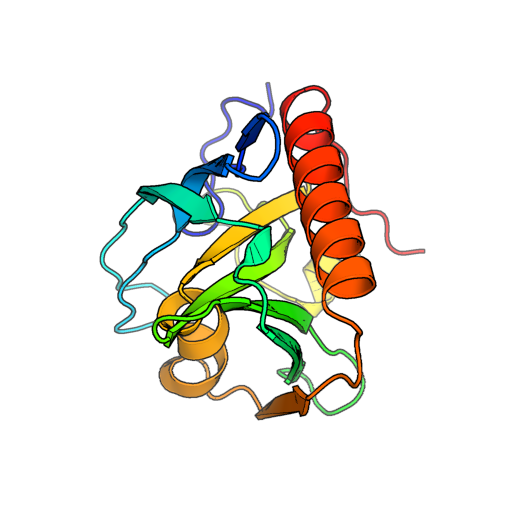.94 91 ARG A CA 1
ATOM 733 C C . ARG A 1 91 ? 10.541 4.137 -10.042 1.00 87.94 91 ARG A C 1
ATOM 735 O O . ARG A 1 91 ? 11.029 5.162 -10.514 1.00 87.94 91 ARG A O 1
ATOM 742 N N . ARG A 1 92 ? 10.819 2.933 -10.535 1.00 86.94 92 ARG A N 1
ATOM 743 C CA . ARG A 1 92 ? 11.720 2.675 -11.669 1.00 86.94 92 ARG A CA 1
ATOM 744 C C . ARG A 1 92 ? 11.036 2.839 -13.031 1.00 86.94 92 ARG A C 1
ATOM 746 O O . ARG A 1 92 ? 9.872 2.476 -13.210 1.00 86.94 92 ARG A O 1
ATOM 753 N N . ARG A 1 93 ? 11.774 3.358 -14.021 1.00 85.94 93 ARG A N 1
ATOM 754 C CA . ARG A 1 93 ? 11.332 3.414 -15.430 1.00 85.94 93 ARG A CA 1
ATOM 755 C C . ARG A 1 93 ? 11.309 2.015 -16.052 1.00 85.94 93 ARG A C 1
ATOM 757 O O . ARG A 1 93 ? 12.054 1.133 -15.629 1.00 85.94 93 ARG A O 1
ATOM 764 N N . ARG A 1 94 ? 10.488 1.819 -17.084 1.00 84.12 94 ARG A N 1
ATOM 765 C CA . ARG A 1 94 ? 10.460 0.588 -17.879 1.00 84.12 94 ARG A CA 1
ATOM 766 C C . ARG A 1 94 ? 11.843 0.321 -18.475 1.00 84.12 94 ARG A C 1
ATOM 768 O O . ARG A 1 94 ? 12.499 1.235 -18.965 1.00 84.12 94 ARG A O 1
ATOM 775 N N . GLY A 1 95 ? 12.291 -0.931 -18.395 1.00 76.69 95 GLY A N 1
ATOM 776 C CA . GLY A 1 95 ? 13.634 -1.336 -18.826 1.00 76.69 95 GLY A CA 1
ATOM 777 C C . GLY A 1 95 ? 14.762 -0.932 -17.868 1.00 76.69 95 GLY A C 1
ATOM 778 O O . GLY A 1 95 ? 15.905 -1.299 -18.112 1.00 76.69 95 GLY A O 1
ATOM 779 N N . GLY A 1 96 ? 14.466 -0.214 -16.777 1.00 65.50 96 GLY A N 1
ATOM 780 C CA . GLY A 1 96 ? 15.418 -0.012 -15.690 1.00 65.50 96 GLY A CA 1
ATOM 781 C C . GLY A 1 96 ? 15.626 -1.314 -14.920 1.00 65.50 96 GLY A C 1
ATOM 782 O O . GLY A 1 96 ? 14.660 -1.896 -14.412 1.00 65.50 96 GLY A O 1
ATOM 783 N N . GLU A 1 97 ? 16.876 -1.768 -14.845 1.00 60.31 97 GLU A N 1
ATOM 784 C CA . GLU A 1 97 ? 17.263 -2.889 -13.989 1.00 60.31 97 GLU A CA 1
ATOM 785 C C . GLU A 1 97 ? 16.977 -2.540 -12.526 1.00 60.31 97 GLU A C 1
ATOM 787 O O . GLU A 1 97 ? 17.324 -1.453 -12.061 1.00 60.31 97 GLU A O 1
ATOM 792 N N . PHE A 1 98 ? 16.326 -3.459 -11.809 1.00 61.62 98 PHE A N 1
ATOM 793 C CA . PHE A 1 98 ? 16.167 -3.346 -10.365 1.00 61.62 98 PHE A CA 1
ATOM 794 C C . PHE A 1 98 ? 17.481 -3.763 -9.710 1.00 61.62 98 PHE A C 1
ATOM 796 O O . PHE A 1 98 ? 17.943 -4.889 -9.895 1.00 61.62 98 PHE A O 1
ATOM 803 N N . SER A 1 99 ? 18.085 -2.860 -8.944 1.00 59.72 99 SER A N 1
ATOM 804 C CA . SER A 1 99 ? 19.229 -3.195 -8.105 1.00 59.72 99 SER A CA 1
ATOM 805 C C . SER A 1 99 ? 19.004 -2.563 -6.745 1.00 59.72 99 SER A C 1
ATOM 807 O O . SER A 1 99 ? 19.251 -1.374 -6.585 1.00 59.72 99 SER A O 1
ATOM 809 N N . PRO A 1 100 ? 18.573 -3.331 -5.740 1.00 58.50 100 PRO A N 1
ATOM 810 C CA . PRO A 1 100 ? 18.213 -2.754 -4.453 1.00 58.50 100 PRO A CA 1
ATOM 811 C C . PRO A 1 100 ? 19.377 -2.036 -3.751 1.00 58.50 100 PRO A C 1
ATOM 813 O O . PRO A 1 100 ? 19.150 -1.092 -3.005 1.00 58.50 100 PRO A O 1
ATOM 816 N N . ILE A 1 101 ? 20.628 -2.435 -4.015 1.00 54.00 101 ILE A N 1
ATOM 817 C CA . ILE A 1 101 ? 21.811 -1.708 -3.528 1.00 54.00 101 ILE A CA 1
ATOM 818 C C . ILE A 1 101 ? 22.015 -0.421 -4.335 1.00 54.00 101 ILE A C 1
ATOM 820 O O . ILE A 1 101 ? 22.212 0.636 -3.748 1.00 54.00 101 ILE A O 1
ATOM 824 N N . ALA A 1 102 ? 21.961 -0.472 -5.670 1.00 51.00 102 ALA A N 1
ATOM 825 C CA . ALA A 1 102 ? 22.178 0.726 -6.482 1.00 51.00 102 ALA A CA 1
ATOM 826 C C . ALA A 1 102 ? 21.033 1.741 -6.353 1.00 51.00 102 ALA A C 1
ATOM 828 O O . ALA A 1 102 ? 21.269 2.938 -6.469 1.00 51.00 102 ALA A O 1
ATOM 829 N N . ASP A 1 103 ? 19.813 1.269 -6.117 1.00 57.78 103 ASP A N 1
ATOM 830 C CA . ASP A 1 103 ? 18.623 2.087 -5.930 1.00 57.78 103 ASP A CA 1
ATOM 831 C C . ASP A 1 103 ? 18.556 2.693 -4.529 1.00 57.78 103 ASP A C 1
ATOM 833 O O . ASP A 1 103 ? 17.952 3.752 -4.381 1.00 57.78 103 ASP A O 1
ATOM 837 N N . LEU A 1 104 ? 19.244 2.096 -3.543 1.00 55.38 104 LEU A N 1
ATOM 838 C CA . LEU A 1 104 ? 19.491 2.739 -2.257 1.00 55.38 104 LEU A CA 1
ATOM 839 C C . LEU A 1 104 ? 20.302 4.024 -2.468 1.00 55.38 104 LEU A C 1
ATOM 841 O O . LEU A 1 104 ? 19.860 5.063 -2.014 1.00 55.38 104 LEU A O 1
ATOM 845 N N . PHE A 1 105 ? 21.403 3.979 -3.234 1.00 48.81 105 PHE A N 1
ATOM 846 C CA . PHE A 1 105 ? 22.330 5.108 -3.449 1.00 48.81 105 PHE A CA 1
ATOM 847 C C . PHE A 1 105 ? 21.923 6.120 -4.542 1.00 48.81 105 PHE A C 1
ATOM 849 O O . PHE A 1 105 ? 22.689 7.038 -4.847 1.00 48.81 105 PHE A O 1
ATOM 856 N N . LYS A 1 106 ? 20.759 5.963 -5.182 1.00 52.31 106 LYS A N 1
ATOM 857 C CA . LYS A 1 106 ? 20.309 6.827 -6.289 1.00 52.31 106 LYS A CA 1
ATOM 858 C C . LYS A 1 106 ? 19.144 7.718 -5.869 1.00 52.31 106 LYS A C 1
ATOM 860 O O . LYS A 1 106 ? 18.218 7.266 -5.208 1.00 52.31 106 LYS A O 1
ATOM 865 N N . SER A 1 107 ? 19.125 8.948 -6.393 1.00 60.03 107 SER A N 1
ATOM 866 C CA . SER A 1 107 ? 17.980 9.871 -6.327 1.00 60.03 107 SER A CA 1
ATOM 867 C C . SER A 1 107 ? 16.822 9.429 -7.230 1.00 60.03 107 SER A C 1
ATOM 869 O O . SER A 1 107 ? 16.462 10.113 -8.191 1.00 60.03 107 SER A O 1
ATOM 871 N N . ASN A 1 108 ? 16.258 8.251 -6.972 1.00 68.56 108 ASN A N 1
ATOM 872 C CA . ASN A 1 108 ? 15.120 7.743 -7.726 1.00 68.56 108 ASN A CA 1
ATOM 873 C C . ASN A 1 108 ? 13.798 8.296 -7.157 1.00 68.56 108 ASN A C 1
ATOM 875 O O . ASN A 1 108 ? 13.687 8.504 -5.950 1.00 68.56 108 ASN A O 1
ATOM 879 N N . PRO A 1 109 ? 12.774 8.537 -7.993 1.00 79.62 109 PRO A N 1
ATOM 880 C CA . PRO A 1 109 ? 11.459 8.929 -7.499 1.00 79.62 109 PRO A CA 1
ATOM 881 C C . PRO A 1 109 ? 10.830 7.799 -6.681 1.00 79.62 109 PRO A C 1
ATOM 883 O O . PRO A 1 109 ? 11.079 6.626 -6.952 1.00 79.62 109 PRO A O 1
ATOM 886 N N . LEU A 1 110 ? 10.004 8.153 -5.700 1.00 87.44 110 LEU A N 1
ATOM 887 C CA . LEU A 1 110 ? 9.285 7.189 -4.868 1.00 87.44 110 LEU A CA 1
ATOM 888 C C . LEU A 1 110 ? 7.895 6.856 -5.415 1.00 87.44 110 LEU A C 1
ATOM 890 O O . LEU A 1 110 ? 7.292 7.630 -6.164 1.00 87.44 110 LEU A O 1
ATOM 894 N N . VAL A 1 111 ? 7.384 5.693 -5.013 1.00 92.06 111 VAL A N 1
ATOM 895 C CA . VAL A 1 111 ? 5.971 5.322 -5.114 1.00 92.06 111 VAL A CA 1
ATOM 896 C C . VAL A 1 111 ? 5.538 4.630 -3.823 1.00 92.06 111 VAL A C 1
ATOM 898 O O . VAL A 1 111 ? 6.285 3.833 -3.260 1.00 92.06 111 VAL A O 1
ATOM 901 N N . ILE A 1 112 ? 4.326 4.918 -3.359 1.00 95.50 112 ILE A N 1
ATOM 902 C CA . ILE A 1 112 ? 3.683 4.138 -2.297 1.00 95.50 112 ILE A CA 1
ATOM 903 C C . ILE A 1 112 ? 2.663 3.212 -2.952 1.00 95.50 112 ILE A C 1
ATOM 905 O O . ILE A 1 112 ? 1.798 3.657 -3.712 1.00 95.50 112 ILE A O 1
ATOM 909 N N . ILE A 1 113 ? 2.783 1.923 -2.660 1.00 97.94 113 ILE A N 1
ATOM 910 C CA . ILE A 1 113 ? 1.915 0.864 -3.160 1.00 97.94 113 ILE A CA 1
ATOM 911 C C . ILE A 1 113 ? 1.069 0.354 -2.002 1.00 97.94 113 ILE A C 1
ATOM 913 O O . ILE A 1 113 ? 1.613 -0.135 -1.015 1.00 97.94 113 ILE A O 1
ATOM 917 N N . ALA A 1 114 ? -0.251 0.418 -2.158 1.00 98.56 114 ALA A N 1
ATOM 918 C CA . ALA A 1 114 ? -1.163 -0.425 -1.399 1.00 98.56 114 ALA A CA 1
ATOM 919 C C . ALA A 1 114 ? -1.506 -1.652 -2.253 1.00 98.56 114 ALA A C 1
ATOM 921 O O . ALA A 1 114 ? -1.774 -1.508 -3.450 1.00 98.56 114 ALA A O 1
ATOM 922 N N . ALA A 1 115 ? -1.497 -2.843 -1.668 1.00 98.56 115 ALA A N 1
ATOM 923 C CA . ALA A 1 115 ? -1.649 -4.090 -2.399 1.00 98.56 115 ALA A CA 1
ATOM 924 C C . ALA A 1 115 ? -2.323 -5.195 -1.582 1.00 98.56 115 ALA A C 1
ATOM 926 O O . ALA A 1 115 ? -2.389 -5.135 -0.353 1.00 98.56 115 ALA A O 1
ATOM 927 N N . ASP A 1 116 ? -2.755 -6.244 -2.279 1.00 97.50 116 ASP A N 1
ATOM 928 C CA . ASP A 1 116 ? -2.946 -7.550 -1.652 1.00 97.50 116 ASP A CA 1
ATOM 929 C C . ASP A 1 116 ? -1.638 -8.030 -1.021 1.00 97.50 116 ASP A C 1
ATOM 931 O O . ASP A 1 116 ? -0.570 -7.961 -1.634 1.00 97.50 116 ASP A O 1
ATOM 935 N N . GLU A 1 117 ? -1.720 -8.612 0.174 1.00 96.56 117 GLU A N 1
ATOM 936 C CA . GLU A 1 117 ? -0.550 -9.225 0.810 1.00 96.56 117 GLU A CA 1
ATOM 937 C C . GLU A 1 117 ? 0.064 -10.320 -0.083 1.00 96.56 117 GLU A C 1
ATOM 939 O O . GLU A 1 117 ? 1.277 -10.364 -0.287 1.00 96.56 117 GLU A O 1
ATOM 944 N N . ARG A 1 118 ? -0.786 -11.135 -0.727 1.00 95.75 118 ARG A N 1
ATOM 945 C CA . ARG A 1 118 ? -0.370 -12.187 -1.676 1.00 95.75 118 ARG A CA 1
ATOM 946 C C . ARG A 1 118 ? 0.364 -11.656 -2.908 1.00 95.75 118 ARG A C 1
ATOM 948 O O . ARG A 1 118 ? 1.100 -12.414 -3.528 1.00 95.75 118 ARG A O 1
ATOM 955 N N . ASP A 1 119 ? 0.159 -10.392 -3.264 1.00 97.44 119 ASP A N 1
ATOM 956 C CA . ASP A 1 119 ? 0.900 -9.734 -4.336 1.00 97.44 119 ASP A CA 1
ATOM 957 C C . ASP A 1 119 ? 2.276 -9.304 -3.811 1.00 97.44 119 ASP A C 1
ATOM 959 O O . ASP A 1 119 ? 3.307 -9.847 -4.211 1.00 97.44 119 ASP A O 1
ATOM 963 N N . VAL A 1 120 ? 2.304 -8.344 -2.884 1.00 96.75 120 VAL A N 1
ATOM 964 C CA . VAL A 1 120 ? 3.545 -7.632 -2.544 1.00 96.75 120 VAL A CA 1
ATOM 965 C C . VAL A 1 120 ? 4.485 -8.438 -1.646 1.00 96.75 120 VAL A C 1
ATOM 967 O O . VAL A 1 120 ? 5.704 -8.309 -1.775 1.00 96.75 120 VAL A O 1
ATOM 970 N N . VAL A 1 121 ? 3.945 -9.290 -0.773 1.00 96.94 121 VAL A N 1
ATOM 971 C CA . VAL A 1 121 ? 4.735 -10.235 0.029 1.00 96.94 121 VAL A CA 1
ATOM 972 C C . VAL A 1 121 ? 5.006 -11.496 -0.786 1.00 96.94 121 VAL A C 1
ATOM 974 O O . VAL A 1 121 ? 6.142 -11.959 -0.835 1.00 96.94 121 VAL A O 1
ATOM 977 N N . GLY A 1 122 ? 3.994 -12.001 -1.501 1.00 96.12 122 GLY A N 1
ATOM 978 C CA . GLY A 1 122 ? 4.103 -13.237 -2.279 1.00 96.12 122 GLY A CA 1
ATOM 979 C C . GLY A 1 122 ? 5.168 -13.193 -3.376 1.00 96.12 122 GLY A C 1
ATOM 980 O O . GLY A 1 122 ? 5.893 -14.171 -3.548 1.00 96.12 122 GLY A O 1
ATOM 981 N N . VAL A 1 123 ? 5.345 -12.065 -4.078 1.00 95.94 123 VAL A N 1
ATOM 982 C CA . VAL A 1 123 ? 6.440 -11.938 -5.062 1.00 95.94 123 VAL A CA 1
ATOM 983 C C . VAL A 1 123 ? 7.820 -12.085 -4.408 1.00 95.94 123 VAL A C 1
ATOM 985 O O . VAL A 1 123 ? 8.731 -12.669 -4.987 1.00 95.94 123 VAL A O 1
ATOM 988 N N . ARG A 1 124 ? 7.980 -11.628 -3.166 1.00 94.88 124 ARG A N 1
ATOM 989 C CA . ARG A 1 124 ? 9.255 -11.700 -2.445 1.00 94.88 124 ARG A CA 1
ATOM 990 C C . ARG A 1 124 ? 9.525 -13.112 -1.939 1.00 94.88 124 ARG A C 1
ATOM 992 O O . ARG A 1 124 ? 10.570 -13.679 -2.245 1.00 94.88 124 ARG A O 1
ATOM 999 N N . SER A 1 125 ? 8.559 -13.715 -1.250 1.00 95.00 125 SER A N 1
ATOM 1000 C CA . SER A 1 125 ? 8.726 -15.045 -0.657 1.00 95.00 125 SER A CA 1
ATOM 1001 C C . SER A 1 125 ? 8.685 -16.183 -1.680 1.00 95.00 125 SER A C 1
ATOM 1003 O O . SER A 1 125 ? 9.467 -17.123 -1.582 1.00 95.00 125 SER A O 1
ATOM 1005 N N . ASN A 1 126 ? 7.778 -16.130 -2.661 1.00 94.88 126 ASN A N 1
ATOM 1006 C CA . ASN A 1 126 ? 7.475 -17.282 -3.521 1.00 94.88 126 ASN A CA 1
ATOM 1007 C C . ASN A 1 126 ? 8.123 -17.201 -4.904 1.00 94.88 126 ASN A C 1
ATOM 1009 O O . ASN A 1 126 ? 8.304 -18.239 -5.536 1.00 94.88 126 ASN A O 1
ATOM 1013 N N . VAL A 1 127 ? 8.434 -15.996 -5.388 1.00 94.56 127 VAL A N 1
ATOM 1014 C CA . VAL A 1 127 ? 9.007 -15.798 -6.729 1.00 94.56 127 VAL A CA 1
ATOM 1015 C C . VAL A 1 127 ? 10.493 -15.476 -6.650 1.00 94.56 127 VAL A C 1
ATOM 1017 O O . VAL A 1 127 ? 11.293 -16.120 -7.324 1.00 94.56 127 VAL A O 1
ATOM 1020 N N . ARG A 1 128 ? 10.875 -14.523 -5.798 1.00 92.25 128 ARG A N 1
ATOM 1021 C CA . ARG A 1 128 ? 12.270 -14.084 -5.653 1.00 92.25 128 ARG A CA 1
ATOM 1022 C C . ARG A 1 128 ? 13.089 -14.935 -4.686 1.00 92.25 128 ARG A C 1
ATOM 1024 O O . ARG A 1 128 ? 14.314 -14.872 -4.719 1.00 92.25 128 ARG A O 1
ATOM 1031 N N . GLY A 1 129 ? 12.429 -15.725 -3.837 1.00 90.62 129 GLY A N 1
ATOM 1032 C CA . GLY A 1 129 ? 13.095 -16.529 -2.809 1.00 90.62 129 GLY A CA 1
ATOM 1033 C C . GLY A 1 129 ? 13.782 -15.681 -1.734 1.00 90.62 129 GLY A C 1
ATOM 1034 O O . GLY A 1 129 ? 14.790 -16.108 -1.175 1.00 90.62 129 GLY A O 1
ATOM 1035 N N . GLU A 1 130 ? 13.269 -14.474 -1.477 1.00 92.19 130 GLU A N 1
ATOM 1036 C CA . GLU A 1 130 ? 13.741 -13.609 -0.394 1.00 92.19 130 GLU A CA 1
ATOM 1037 C C . GLU A 1 130 ? 13.426 -14.250 0.971 1.00 92.19 130 GLU A C 1
ATOM 1039 O O . GLU A 1 130 ? 12.420 -14.951 1.126 1.00 92.19 130 GLU A O 1
ATOM 1044 N N . ASP A 1 131 ? 14.267 -13.994 1.978 1.00 92.50 131 ASP A N 1
ATOM 1045 C CA . ASP A 1 131 ? 13.947 -14.365 3.362 1.00 92.50 131 ASP A CA 1
ATOM 1046 C C . ASP A 1 131 ? 12.941 -13.351 3.908 1.00 92.50 131 ASP A C 1
ATOM 1048 O O . ASP A 1 131 ? 13.281 -12.191 4.152 1.00 92.50 131 ASP A O 1
ATOM 1052 N N . VAL A 1 132 ? 11.686 -13.778 4.044 1.00 94.69 132 VAL A N 1
ATOM 1053 C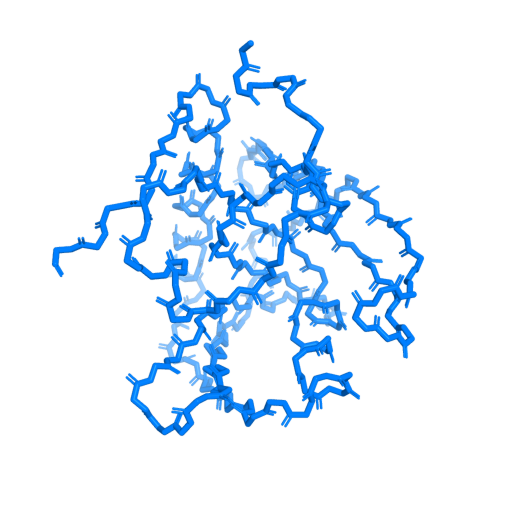 CA . VAL A 1 132 ? 10.584 -12.930 4.496 1.00 94.69 132 VAL A CA 1
ATOM 1054 C C . VAL A 1 132 ? 10.192 -13.310 5.914 1.00 94.69 132 VAL A C 1
ATOM 1056 O O . VAL A 1 132 ? 9.664 -14.392 6.174 1.00 94.69 132 VAL A O 1
ATOM 1059 N N . GLN A 1 133 ? 10.387 -12.372 6.832 1.00 95.19 133 GLN A N 1
ATOM 1060 C CA . GLN A 1 133 ? 10.059 -12.528 8.242 1.00 95.19 133 GLN A CA 1
ATOM 1061 C C . GLN A 1 133 ? 8.823 -11.699 8.579 1.00 95.19 133 GLN A C 1
ATOM 1063 O O . GLN A 1 133 ? 8.727 -10.542 8.176 1.00 95.19 133 GLN A O 1
ATOM 1068 N N . ILE A 1 134 ? 7.889 -12.281 9.333 1.00 96.50 134 ILE A N 1
ATOM 1069 C CA . ILE A 1 134 ? 6.671 -11.606 9.794 1.00 96.50 134 ILE A CA 1
ATOM 1070 C C . ILE A 1 134 ? 6.732 -11.349 11.301 1.00 96.50 134 ILE A C 1
ATOM 1072 O O . ILE A 1 134 ? 6.952 -12.262 12.102 1.00 96.50 134 ILE A O 1
ATOM 1076 N N . TYR A 1 135 ? 6.466 -10.108 11.693 1.00 97.06 135 TYR A N 1
ATOM 1077 C CA . TYR A 1 135 ? 6.339 -9.678 13.078 1.00 97.06 135 TYR A CA 1
ATOM 1078 C C . TYR A 1 135 ? 4.921 -9.177 13.325 1.00 97.06 135 TYR A C 1
ATOM 1080 O O . TYR A 1 135 ? 4.514 -8.132 12.820 1.00 97.06 135 TYR A O 1
ATOM 1088 N N . ARG A 1 136 ? 4.178 -9.917 14.149 1.00 97.38 136 ARG A N 1
ATOM 1089 C CA . ARG A 1 136 ? 2.826 -9.531 14.565 1.00 97.38 136 ARG A CA 1
ATOM 1090 C C . ARG A 1 136 ? 2.912 -8.427 15.606 1.00 97.38 136 ARG A C 1
ATOM 1092 O O . ARG A 1 136 ? 3.408 -8.662 16.714 1.00 97.38 136 ARG A O 1
ATOM 1099 N N . LEU A 1 137 ? 2.462 -7.227 15.262 1.00 97.00 137 LEU A N 1
ATOM 1100 C CA . LEU A 1 137 ? 2.579 -6.077 16.147 1.00 97.00 137 LEU A CA 1
ATOM 1101 C C . LEU A 1 137 ? 1.453 -6.077 17.183 1.00 97.00 137 LEU A C 1
ATOM 1103 O O . LEU A 1 137 ? 0.296 -6.366 16.889 1.00 97.00 137 LEU A O 1
ATOM 1107 N N . LYS A 1 138 ? 1.783 -5.688 18.417 1.00 95.88 138 LYS A N 1
ATOM 1108 C CA . LYS A 1 138 ? 0.803 -5.472 19.494 1.00 95.88 138 LYS A CA 1
ATOM 1109 C C . LYS A 1 138 ? 0.217 -4.057 19.420 1.00 95.88 138 LYS A C 1
ATOM 1111 O O . LYS A 1 138 ? 0.305 -3.299 20.383 1.00 95.88 138 LYS A O 1
ATOM 1116 N N . ALA A 1 139 ? -0.316 -3.681 18.261 1.00 94.25 139 ALA A N 1
ATOM 1117 C CA . ALA A 1 139 ? -0.988 -2.400 18.068 1.00 94.25 139 ALA A CA 1
ATOM 1118 C C . ALA A 1 139 ? -2.443 -2.482 18.555 1.00 94.25 139 ALA A C 1
ATOM 1120 O O . ALA A 1 139 ? -3.115 -3.489 18.336 1.00 94.25 139 ALA A O 1
ATOM 1121 N N . SER A 1 140 ? -2.946 -1.426 19.201 1.00 97.19 140 SER A N 1
ATOM 1122 C CA . SER A 1 140 ? -4.391 -1.297 19.410 1.00 97.19 140 SER A CA 1
ATOM 1123 C C . SER A 1 140 ? -5.089 -0.998 18.074 1.00 97.19 140 SER A C 1
ATOM 1125 O O . SER A 1 140 ? -4.458 -0.413 17.187 1.00 97.19 140 SER A O 1
ATOM 1127 N N . PRO A 1 141 ? -6.387 -1.323 17.919 1.00 95.31 141 PRO A N 1
ATOM 1128 C CA . PRO A 1 141 ? -7.146 -0.963 16.718 1.00 95.31 141 PRO A CA 1
ATOM 1129 C C . PRO A 1 141 ? -7.072 0.536 16.380 1.00 95.31 141 PRO A C 1
ATOM 1131 O O . PRO A 1 141 ? -6.893 0.900 15.220 1.00 95.31 141 PRO A O 1
ATOM 1134 N N . ASP A 1 142 ? -7.103 1.410 17.391 1.00 96.44 142 ASP A N 1
ATOM 1135 C CA . ASP A 1 142 ? -6.988 2.863 17.199 1.00 96.44 142 ASP A CA 1
ATOM 1136 C C . ASP A 1 142 ? -5.605 3.291 16.683 1.00 96.44 142 ASP A C 1
ATOM 1138 O O . ASP A 1 142 ? -5.503 4.151 15.802 1.00 96.44 142 ASP A O 1
ATOM 1142 N N . ALA A 1 143 ? -4.532 2.674 17.190 1.00 97.75 143 ALA A N 1
ATOM 1143 C CA . ALA A 1 143 ? -3.176 2.932 16.710 1.00 97.75 143 ALA A CA 1
ATOM 1144 C C . ALA A 1 143 ? -2.994 2.425 15.271 1.00 97.75 143 ALA A C 1
ATOM 1146 O O . ALA A 1 143 ? -2.414 3.119 14.439 1.00 97.75 143 ALA A O 1
ATOM 1147 N N . ALA A 1 144 ? -3.543 1.247 14.961 1.00 98.00 144 ALA A N 1
ATOM 1148 C CA . ALA A 1 144 ? -3.534 0.673 13.621 1.00 98.00 144 ALA A CA 1
ATOM 1149 C C . ALA A 1 144 ? -4.283 1.558 12.615 1.00 98.00 144 ALA A C 1
ATOM 1151 O O . ALA A 1 144 ? -3.765 1.854 11.539 1.00 98.00 144 ALA A O 1
ATOM 1152 N N . ARG A 1 145 ? -5.473 2.045 12.988 1.00 97.88 145 ARG A N 1
ATOM 1153 C CA . ARG A 1 145 ? -6.255 2.982 12.177 1.00 97.88 145 ARG A CA 1
ATOM 1154 C C . ARG A 1 145 ? -5.502 4.284 11.934 1.00 97.88 145 ARG A C 1
ATOM 1156 O O . ARG A 1 145 ? -5.460 4.742 10.797 1.00 97.88 145 ARG A O 1
ATOM 1163 N N . THR A 1 146 ? -4.916 4.863 12.981 1.00 97.56 146 THR A N 1
ATOM 1164 C CA . THR A 1 146 ? -4.110 6.088 12.866 1.00 97.56 146 THR A CA 1
ATOM 1165 C C . THR A 1 146 ? -2.973 5.883 11.871 1.00 97.56 146 THR A C 1
ATOM 1167 O O . THR A 1 146 ? -2.859 6.639 10.914 1.00 97.56 146 THR A O 1
ATOM 1170 N N . LEU A 1 147 ? -2.201 4.804 12.023 1.00 97.50 147 LEU A N 1
ATOM 1171 C CA . LEU A 1 147 ? -1.088 4.499 11.126 1.00 97.50 147 LEU A CA 1
ATOM 1172 C C . LEU A 1 147 ? -1.537 4.306 9.668 1.00 97.50 147 LEU A C 1
ATOM 1174 O O . LEU A 1 147 ? -0.892 4.819 8.759 1.00 97.50 147 LEU A O 1
ATOM 1178 N N . LEU A 1 148 ? -2.644 3.598 9.428 1.00 98.44 148 LEU A N 1
ATOM 1179 C CA . LEU A 1 148 ? -3.180 3.415 8.075 1.00 98.44 148 LEU A CA 1
ATOM 1180 C C . LEU A 1 148 ? -3.588 4.749 7.426 1.00 98.44 148 LEU A C 1
ATOM 1182 O O . LEU A 1 148 ? -3.403 4.937 6.223 1.00 98.44 148 LEU A O 1
ATOM 1186 N N . LEU A 1 149 ? -4.139 5.680 8.207 1.00 98.38 149 LEU A N 1
ATOM 1187 C CA . LEU A 1 149 ? -4.501 7.009 7.714 1.00 98.38 149 LEU A CA 1
ATOM 1188 C C . LEU A 1 149 ? -3.273 7.881 7.415 1.00 98.38 149 LEU A C 1
ATOM 1190 O O . LEU A 1 149 ? -3.328 8.663 6.467 1.00 98.38 149 LEU A O 1
ATOM 1194 N N . GLU A 1 150 ? -2.164 7.708 8.137 1.00 97.81 150 GLU A N 1
ATOM 1195 C CA . GLU A 1 150 ? -0.888 8.350 7.785 1.00 97.81 150 GLU A CA 1
ATOM 1196 C C . GLU A 1 150 ? -0.358 7.838 6.437 1.00 97.81 150 GLU A C 1
ATOM 1198 O O . GLU A 1 150 ? -0.058 8.639 5.555 1.00 97.81 150 GLU A O 1
ATOM 1203 N N . TYR A 1 151 ? -0.376 6.518 6.197 1.00 97.62 151 TYR A N 1
ATOM 1204 C CA . TYR A 1 151 ? -0.027 5.950 4.883 1.00 97.62 151 TYR A CA 1
ATOM 1205 C C . TYR A 1 151 ? -0.879 6.528 3.742 1.00 97.62 151 TYR A C 1
ATOM 1207 O O . TYR A 1 151 ? -0.366 6.825 2.661 1.00 97.62 151 TYR A O 1
ATOM 1215 N N . LEU A 1 152 ? -2.184 6.707 3.975 1.00 98.38 152 LEU A N 1
ATOM 1216 C CA . LEU A 1 152 ? -3.075 7.352 3.012 1.00 98.38 152 LEU A CA 1
ATOM 1217 C C . LEU A 1 152 ? -2.687 8.817 2.762 1.00 98.38 152 LEU A C 1
ATOM 1219 O O . LEU A 1 152 ? -2.677 9.257 1.609 1.00 98.38 152 LEU A O 1
ATOM 1223 N N . SER A 1 153 ? -2.416 9.568 3.830 1.00 97.31 153 SER A N 1
ATOM 1224 C CA . SER A 1 153 ? -2.009 10.974 3.763 1.00 97.31 153 SER A CA 1
ATOM 1225 C C . SER A 1 153 ? -0.738 11.130 2.928 1.00 97.31 153 SER A C 1
ATOM 1227 O O . SER A 1 153 ? -0.737 11.873 1.943 1.00 97.31 153 SER A O 1
ATOM 1229 N N . ASP A 1 154 ? 0.292 10.341 3.237 1.00 94.94 154 ASP A N 1
ATOM 1230 C CA . ASP A 1 154 ? 1.572 10.339 2.529 1.00 94.94 154 ASP A CA 1
ATOM 1231 C C . ASP A 1 154 ? 1.411 9.953 1.056 1.00 94.94 154 ASP A C 1
ATOM 1233 O O . ASP A 1 154 ? 1.987 10.591 0.174 1.00 94.94 154 ASP A O 1
ATOM 1237 N N . ALA A 1 155 ? 0.585 8.948 0.756 1.00 95.38 155 ALA A N 1
ATOM 1238 C CA . ALA A 1 155 ? 0.337 8.518 -0.616 1.00 95.38 155 ALA A CA 1
ATOM 1239 C C . ALA A 1 155 ? -0.369 9.596 -1.454 1.00 95.38 155 ALA A C 1
ATOM 1241 O O . ALA A 1 155 ? 0.015 9.851 -2.601 1.00 95.38 155 ALA A O 1
ATOM 1242 N N . ASN A 1 156 ? -1.364 10.275 -0.877 1.00 96.38 156 ASN A N 1
ATOM 1243 C CA . ASN A 1 156 ? -2.042 11.395 -1.525 1.00 96.38 156 ASN A CA 1
ATOM 1244 C C . ASN A 1 156 ? -1.099 12.593 -1.717 1.00 96.38 156 ASN A C 1
ATOM 1246 O O . ASN A 1 156 ? -1.090 13.199 -2.793 1.00 96.38 156 ASN A O 1
ATOM 1250 N N . ALA A 1 157 ? -0.278 12.913 -0.712 1.00 92.81 157 ALA A N 1
ATOM 1251 C CA . ALA A 1 157 ? 0.716 13.979 -0.793 1.00 92.81 157 ALA A CA 1
ATOM 1252 C C . ALA A 1 157 ? 1.762 13.689 -1.879 1.00 92.81 157 ALA A C 1
ATOM 1254 O O . ALA A 1 157 ? 2.028 14.552 -2.715 1.00 92.81 157 ALA A O 1
ATOM 1255 N N . LEU A 1 158 ? 2.280 12.458 -1.937 1.00 90.75 158 LEU A N 1
ATOM 1256 C CA . LEU A 1 158 ? 3.239 12.028 -2.955 1.00 90.75 158 LEU A CA 1
ATOM 1257 C C . LEU A 1 158 ? 2.637 12.068 -4.366 1.00 90.75 158 LEU A C 1
ATOM 1259 O O . LEU A 1 158 ? 3.324 12.426 -5.325 1.00 90.75 158 LEU A O 1
ATOM 1263 N N . SER A 1 159 ? 1.347 11.748 -4.509 1.00 89.50 159 SER A N 1
ATOM 1264 C CA . SER A 1 159 ? 0.639 11.896 -5.783 1.00 89.50 159 SER A CA 1
ATOM 1265 C C . SER A 1 159 ? 0.508 13.358 -6.222 1.00 89.50 159 SER A C 1
ATOM 1267 O O . SER A 1 159 ? 0.540 13.627 -7.423 1.00 89.50 159 SER A O 1
ATOM 1269 N N . ALA A 1 160 ? 0.327 14.293 -5.285 1.00 88.44 160 ALA A N 1
ATOM 1270 C CA . ALA A 1 160 ? 0.199 15.721 -5.580 1.00 88.44 160 ALA A CA 1
ATOM 1271 C C . ALA A 1 160 ? 1.559 16.390 -5.847 1.00 88.44 160 ALA A C 1
ATOM 1273 O O . ALA A 1 160 ? 1.673 17.229 -6.742 1.00 88.44 160 ALA A O 1
ATOM 1274 N N . ALA A 1 161 ? 2.592 15.999 -5.098 1.00 85.38 161 ALA A N 1
ATOM 1275 C CA . ALA A 1 161 ? 3.950 16.520 -5.188 1.00 85.38 161 ALA A CA 1
ATOM 1276 C C . ALA A 1 161 ? 4.972 15.362 -5.140 1.00 85.38 161 ALA A C 1
ATOM 1278 O O . ALA A 1 161 ? 5.413 14.975 -4.058 1.00 85.38 161 ALA A O 1
ATOM 1279 N N . PRO A 1 162 ? 5.372 14.804 -6.301 1.00 78.44 162 PRO A N 1
ATOM 1280 C CA . PRO A 1 162 ? 6.313 13.687 -6.353 1.00 78.44 162 PRO A CA 1
ATOM 1281 C C . PRO A 1 162 ? 7.673 14.031 -5.729 1.00 78.44 162 PRO A C 1
ATOM 1283 O O . PRO A 1 162 ? 8.303 15.017 -6.119 1.00 78.44 162 PRO A O 1
ATOM 1286 N N . THR A 1 163 ? 8.147 13.196 -4.801 1.00 71.56 163 THR A N 1
ATOM 1287 C CA . THR A 1 163 ? 9.442 13.342 -4.118 1.00 71.56 163 THR A CA 1
ATOM 1288 C C . THR A 1 163 ? 10.445 12.265 -4.551 1.00 71.56 163 THR A C 1
ATOM 1290 O O . THR A 1 163 ? 10.093 11.260 -5.180 1.00 71.56 163 THR A O 1
ATOM 1293 N N . PHE A 1 164 ? 11.723 12.500 -4.243 1.00 65.56 164 PHE A N 1
ATOM 1294 C CA . PHE A 1 164 ? 12.839 11.601 -4.545 1.00 65.56 164 PHE A CA 1
ATOM 1295 C C . PHE A 1 164 ? 13.333 10.910 -3.274 1.00 65.56 164 PHE A C 1
ATOM 1297 O O . PHE A 1 164 ? 13.333 11.510 -2.199 1.00 65.56 164 PHE A O 1
ATOM 1304 N N . TYR A 1 165 ? 13.799 9.673 -3.413 1.00 57.91 165 TYR A N 1
ATOM 1305 C CA . TYR A 1 165 ? 14.544 8.980 -2.376 1.00 57.91 165 TYR A CA 1
ATOM 1306 C C . TYR A 1 165 ? 15.963 9.546 -2.316 1.00 57.91 165 TYR A C 1
ATOM 1308 O O . TYR A 1 165 ? 16.673 9.518 -3.313 1.00 57.91 165 TYR A O 1
ATOM 1316 N N . ASN A 1 166 ? 16.378 10.074 -1.168 1.00 43.94 166 ASN A N 1
ATOM 1317 C CA . ASN A 1 166 ? 17.760 10.482 -0.931 1.00 43.94 166 ASN A CA 1
ATOM 1318 C C . ASN A 1 166 ? 18.301 9.618 0.208 1.00 43.94 166 ASN A C 1
ATOM 1320 O O . ASN A 1 166 ? 17.971 9.867 1.367 1.00 43.94 166 ASN A O 1
ATOM 1324 N N . SER A 1 167 ? 19.109 8.602 -0.094 1.00 36.16 167 SER A N 1
ATOM 1325 C CA . SER A 1 167 ? 19.953 7.995 0.937 1.00 36.16 167 SER A CA 1
ATOM 1326 C C . SER A 1 167 ? 21.120 8.936 1.232 1.00 36.16 167 SER A C 1
ATOM 1328 O O . SER A 1 167 ? 21.774 9.400 0.294 1.00 36.16 167 SER A O 1
ATOM 1330 N N . ILE A 1 168 ? 21.384 9.205 2.507 1.00 36.06 168 ILE A N 1
ATOM 1331 C CA . ILE A 1 168 ? 22.626 9.846 2.963 1.00 36.06 168 ILE A CA 1
ATOM 1332 C C . ILE A 1 168 ? 23.736 8.793 2.995 1.00 36.06 168 ILE A C 1
ATOM 1334 O O . ILE A 1 168 ? 23.425 7.653 3.411 1.00 36.06 168 ILE A O 1
#

Radius of gyration: 15.58 Å; chains: 1; bounding box: 38×34×38 Å

Foldseek 3Di:
DVLPFQWDLVQNDAKAWDDDDQKTKIWQAWEWADPAPPDIDTDGDIDIDGLLFWDWKKWKWWADPPDPDTFIKIWTAGDPGFIKIKGKDFGHHPVDDDDPVVLLADFGWIGIHIYGCCPPVVCRVPHVVTDMDMDIDPDDSVRSSVVVVVSNVVSNVCSVPIGTNHRD

pLDDT: mean 88.43, std 14.94, range [36.06, 98.81]